Protein AF-A0A5Y1YC46-F1 (afdb_monomer_lite)

Structure (mmCIF, N/CA/C/O backbone):
data_AF-A0A5Y1YC46-F1
#
_entry.id   AF-A0A5Y1YC46-F1
#
loop_
_atom_site.group_PDB
_atom_site.id
_atom_site.type_symbol
_atom_site.label_atom_id
_atom_site.label_alt_id
_atom_site.label_comp_id
_atom_site.label_asym_id
_atom_site.label_entity_id
_atom_site.label_seq_id
_atom_site.pdbx_PDB_ins_code
_atom_site.Cartn_x
_atom_site.Cartn_y
_atom_site.Cartn_z
_atom_site.occupancy
_atom_site.B_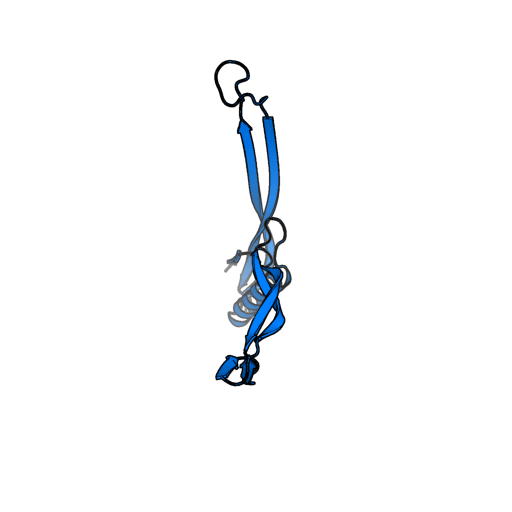iso_or_equiv
_atom_site.auth_seq_id
_atom_site.auth_comp_id
_atom_site.auth_asym_id
_atom_site.auth_atom_id
_atom_site.pdbx_PDB_model_num
ATOM 1 N N . MET A 1 1 ? -16.466 -7.252 21.915 1.00 91.19 1 MET A N 1
ATOM 2 C CA . MET A 1 1 ? -15.177 -7.884 21.554 1.00 91.19 1 MET A CA 1
ATOM 3 C C . MET A 1 1 ? -14.437 -6.988 20.569 1.00 91.19 1 MET A C 1
ATOM 5 O O . MET A 1 1 ? -15.111 -6.353 19.766 1.00 91.19 1 MET A O 1
ATOM 9 N N . ASN A 1 2 ? -13.103 -6.919 20.622 1.00 95.44 2 ASN A N 1
ATOM 10 C CA . ASN A 1 2 ? -12.304 -6.200 19.620 1.00 95.44 2 ASN A CA 1
ATOM 11 C C . ASN A 1 2 ? -11.796 -7.177 18.555 1.00 95.44 2 ASN A C 1
ATOM 13 O O . ASN A 1 2 ? -11.486 -8.323 18.875 1.00 95.44 2 ASN A O 1
ATOM 17 N N . LYS A 1 3 ? -11.713 -6.718 17.307 1.00 96.62 3 LYS A N 1
ATOM 18 C CA . LYS A 1 3 ? -11.196 -7.466 16.161 1.00 96.62 3 LYS A CA 1
ATOM 19 C C . LYS A 1 3 ? -10.209 -6.589 15.401 1.00 96.62 3 LYS A C 1
ATOM 21 O O . LYS A 1 3 ? -10.506 -5.427 15.141 1.00 96.62 3 LYS A O 1
ATOM 26 N N . THR A 1 4 ? -9.072 -7.162 15.029 1.00 97.44 4 THR A N 1
ATOM 27 C CA . THR A 1 4 ? -8.075 -6.504 14.181 1.00 97.44 4 THR A CA 1
ATOM 28 C C . THR A 1 4 ? -7.996 -7.235 12.849 1.00 97.44 4 THR A C 1
ATOM 30 O O . THR A 1 4 ? -8.006 -8.465 12.825 1.00 97.44 4 THR A O 1
ATOM 33 N N . VAL A 1 5 ? -7.926 -6.490 11.751 1.00 98.31 5 VAL A N 1
ATOM 34 C CA . VAL A 1 5 ? -7.765 -7.023 10.395 1.00 98.31 5 VAL A CA 1
ATOM 35 C C . VAL A 1 5 ? -6.609 -6.297 9.722 1.00 98.31 5 VAL A C 1
ATOM 37 O O . VAL A 1 5 ? -6.540 -5.074 9.777 1.00 98.31 5 VAL A O 1
ATOM 40 N N . TYR A 1 6 ? -5.697 -7.043 9.109 1.00 98.44 6 TYR A N 1
ATOM 41 C CA . TYR A 1 6 ? -4.622 -6.480 8.299 1.00 98.44 6 TYR A CA 1
ATOM 42 C C . TYR A 1 6 ? -5.037 -6.461 6.828 1.00 98.44 6 TYR A C 1
ATOM 44 O O . TYR A 1 6 ? -5.506 -7.476 6.313 1.00 98.44 6 TYR A O 1
ATOM 52 N N . VAL A 1 7 ? -4.855 -5.319 6.171 1.00 98.56 7 VAL A N 1
ATOM 53 C CA . VAL A 1 7 ? -5.099 -5.130 4.739 1.00 98.56 7 VAL A CA 1
ATOM 54 C C . VAL A 1 7 ? -3.761 -4.790 4.077 1.00 98.56 7 VAL A C 1
ATOM 56 O O . VAL A 1 7 ? -3.203 -3.736 4.391 1.00 98.56 7 VAL A O 1
ATOM 59 N N . PRO A 1 8 ? -3.208 -5.664 3.218 1.00 98.12 8 PRO A N 1
ATOM 60 C CA . PRO A 1 8 ? -1.924 -5.420 2.569 1.00 98.12 8 PRO A CA 1
ATOM 61 C C . PRO A 1 8 ? -2.036 -4.347 1.479 1.00 98.12 8 PRO A C 1
ATOM 63 O O . PRO A 1 8 ? -3.040 -4.254 0.776 1.00 98.12 8 PRO A O 1
ATOM 66 N N . SER A 1 9 ? -0.970 -3.573 1.308 1.00 97.62 9 SER A N 1
ATOM 67 C CA . SER A 1 9 ? -0.774 -2.651 0.189 1.00 97.62 9 SER A CA 1
ATOM 68 C C . SER A 1 9 ? -0.023 -3.334 -0.952 1.00 97.62 9 SER A C 1
ATOM 70 O O . SER A 1 9 ? 0.773 -4.249 -0.738 1.00 97.62 9 SER A O 1
ATOM 72 N N . TYR A 1 10 ? -0.193 -2.824 -2.170 1.00 97.06 10 TYR A N 1
ATOM 73 C CA . TYR A 1 10 ? 0.536 -3.291 -3.350 1.00 97.06 10 TYR A CA 1
ATOM 74 C C . TYR A 1 10 ? 1.156 -2.110 -4.087 1.00 97.06 10 TYR A C 1
ATOM 76 O O . TYR A 1 10 ? 0.610 -1.012 -4.065 1.00 97.06 10 TYR A O 1
ATOM 84 N N . PHE A 1 11 ? 2.295 -2.318 -4.744 1.00 96.75 11 PHE A N 1
ATOM 85 C CA . PHE A 1 11 ? 2.882 -1.288 -5.598 1.00 96.75 11 PHE A CA 1
ATOM 86 C C . PHE A 1 11 ? 2.027 -1.043 -6.847 1.00 96.75 11 PHE A C 1
ATOM 88 O O . PHE A 1 11 ? 1.356 -1.952 -7.331 1.00 96.75 11 PHE A O 1
ATOM 95 N N . GLN A 1 12 ? 2.070 0.176 -7.380 1.00 97.00 12 GLN A N 1
ATOM 96 C CA . GLN A 1 12 ? 1.312 0.582 -8.562 1.00 97.00 12 GLN A CA 1
ATOM 97 C C . GLN A 1 12 ? 1.822 -0.128 -9.828 1.00 97.00 12 GLN A C 1
ATOM 99 O O . GLN A 1 12 ? 3.038 -0.243 -10.011 1.00 97.00 12 GLN A O 1
ATOM 104 N N . PRO A 1 13 ? 0.951 -0.591 -10.741 1.00 96.62 13 PRO A N 1
ATOM 105 C CA . PRO A 1 13 ? 1.393 -1.139 -12.019 1.00 96.62 13 PRO A CA 1
ATOM 106 C C . PRO A 1 13 ? 2.064 -0.062 -12.887 1.00 96.62 13 PRO A C 1
ATOM 108 O O . PRO A 1 13 ? 1.575 1.059 -13.011 1.00 96.62 13 PRO A O 1
ATOM 111 N N . VAL A 1 14 ? 3.177 -0.416 -13.537 1.00 95.69 14 VAL A N 1
ATOM 112 C CA . VAL A 1 14 ? 3.888 0.467 -14.477 1.00 95.69 14 VAL A CA 1
ATOM 113 C C . VAL A 1 14 ? 3.585 0.038 -15.905 1.00 95.69 14 VAL A C 1
ATOM 115 O O . VAL A 1 14 ? 3.863 -1.100 -16.297 1.00 95.69 14 VAL A O 1
ATOM 118 N N . TYR A 1 15 ? 3.067 0.970 -16.701 1.00 93.19 15 TYR A N 1
ATOM 119 C CA . TYR A 1 15 ? 2.689 0.744 -18.093 1.00 93.19 15 TYR A CA 1
ATOM 120 C C . TYR A 1 15 ? 3.722 1.308 -19.070 1.00 93.19 15 TYR A C 1
ATOM 122 O O . TYR A 1 15 ? 4.401 2.297 -18.792 1.00 93.19 15 TYR A O 1
ATOM 130 N N . LYS A 1 16 ? 3.841 0.681 -20.242 1.00 91.44 16 LYS A N 1
ATOM 131 C CA . LYS A 1 16 ? 4.668 1.176 -21.346 1.00 91.44 16 LYS A CA 1
ATOM 132 C C . LYS A 1 16 ? 3.922 1.036 -22.668 1.00 91.44 16 LYS A C 1
ATOM 134 O O . LYS A 1 16 ? 3.290 0.016 -22.925 1.00 91.44 16 LYS A O 1
ATOM 139 N N . GLU A 1 17 ? 4.060 2.042 -23.525 1.00 91.94 17 GLU A N 1
ATOM 140 C CA . GLU A 1 17 ? 3.623 1.959 -24.916 1.00 91.94 17 GLU A CA 1
ATOM 141 C C . GLU A 1 17 ? 4.574 1.049 -25.710 1.00 91.94 17 GLU A C 1
ATOM 143 O O . GLU A 1 17 ? 5.791 1.270 -25.760 1.00 91.94 17 GLU A O 1
ATOM 148 N N . VAL A 1 18 ? 4.021 0.008 -26.324 1.00 89.81 18 VAL A N 1
ATOM 149 C CA . VAL A 1 18 ? 4.728 -0.909 -27.219 1.00 89.81 18 VAL A CA 1
ATOM 150 C C . VAL A 1 18 ? 4.093 -0.872 -28.602 1.00 89.81 18 VAL A C 1
ATOM 152 O O . VAL A 1 18 ? 2.888 -0.694 -28.757 1.00 89.81 18 VAL A O 1
ATOM 155 N N . THR A 1 19 ? 4.923 -1.023 -29.632 1.00 87.19 19 THR A N 1
ATOM 156 C CA . THR A 1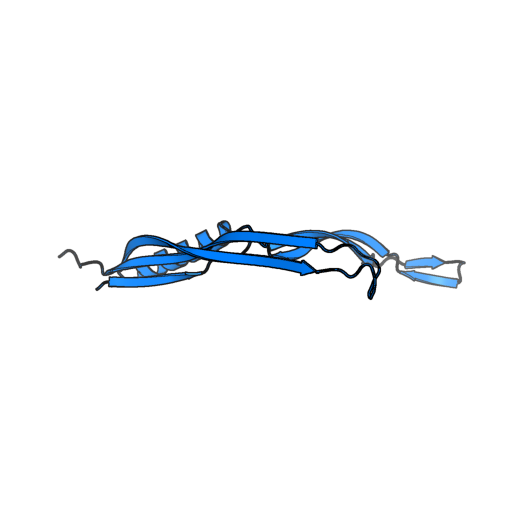 19 ? 4.448 -1.154 -31.011 1.00 87.19 19 THR A CA 1
ATOM 157 C C . THR A 1 19 ? 4.376 -2.630 -31.366 1.00 87.19 19 THR A C 1
ATOM 159 O O . THR A 1 19 ? 5.408 -3.297 -31.444 1.00 87.19 19 THR A O 1
ATOM 162 N N . VAL A 1 20 ? 3.167 -3.135 -31.590 1.00 86.56 20 VAL A N 1
ATOM 163 C CA . VAL A 1 20 ? 2.916 -4.516 -32.009 1.00 86.56 20 VAL A CA 1
ATOM 164 C C . VAL A 1 20 ? 2.540 -4.562 -33.485 1.00 86.56 20 VAL A C 1
ATOM 166 O O . VAL A 1 20 ? 1.840 -3.687 -33.997 1.00 86.56 20 VAL A O 1
ATOM 169 N N . LYS A 1 21 ? 3.026 -5.584 -34.193 1.00 85.00 21 LYS A N 1
ATOM 170 C CA . LYS A 1 21 ? 2.654 -5.838 -35.588 1.00 85.00 21 LYS A CA 1
ATOM 171 C C . LYS A 1 21 ? 1.393 -6.689 -35.612 1.00 85.00 21 LYS A C 1
ATOM 173 O O . LYS A 1 21 ? 1.460 -7.876 -35.305 1.00 85.00 21 LYS A O 1
ATOM 178 N N . VAL A 1 22 ? 0.273 -6.089 -35.997 1.00 84.12 22 VAL A N 1
ATOM 179 C CA . VAL A 1 22 ? -1.024 -6.768 -36.082 1.00 84.12 22 VAL A CA 1
ATOM 180 C C . VAL A 1 22 ? -1.318 -7.090 -37.552 1.00 84.12 22 VAL A C 1
ATOM 182 O O . VAL A 1 22 ? -1.196 -6.191 -38.393 1.00 84.12 22 VAL A O 1
ATOM 185 N N . PRO A 1 23 ? -1.660 -8.346 -37.895 1.00 80.88 23 PRO A N 1
ATOM 186 C CA . PRO A 1 23 ? -2.109 -8.690 -39.241 1.00 80.88 23 PRO A CA 1
ATOM 187 C C . PRO A 1 23 ? -3.439 -7.990 -39.542 1.00 80.88 23 PRO A C 1
ATOM 189 O O . PRO A 1 23 ? -4.334 -7.951 -38.701 1.00 80.88 23 PRO A O 1
ATOM 192 N N . THR A 1 24 ? -3.574 -7.412 -40.733 1.00 76.69 24 THR A N 1
ATOM 193 C CA . THR A 1 24 ? -4.792 -6.687 -41.138 1.00 76.69 24 THR A CA 1
ATOM 194 C C . THR A 1 24 ? -5.838 -7.583 -41.797 1.00 76.69 24 THR A C 1
ATOM 196 O O . THR A 1 24 ? -6.903 -7.091 -42.170 1.00 76.69 24 THR A O 1
ATOM 199 N N . GLY A 1 25 ? -5.527 -8.866 -42.011 1.00 76.38 25 GLY A N 1
ATOM 200 C CA . GLY A 1 25 ? -6.334 -9.779 -42.824 1.00 76.38 25 GLY A CA 1
ATOM 201 C C . GLY A 1 25 ? -6.348 -9.431 -44.319 1.00 76.38 25 GLY A C 1
ATOM 202 O O . GLY A 1 25 ? -7.029 -10.098 -45.092 1.00 76.38 25 GLY A O 1
ATOM 203 N N . LYS A 1 26 ? -5.608 -8.397 -44.749 1.00 75.62 26 LYS A N 1
ATOM 204 C CA . LYS A 1 26 ? -5.425 -8.048 -46.162 1.00 75.62 2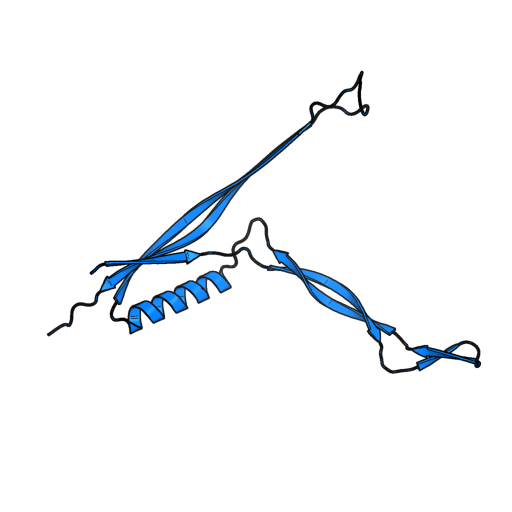6 LYS A CA 1
ATOM 205 C C . LYS A 1 26 ? -4.128 -8.659 -46.665 1.00 75.62 26 LYS A C 1
ATOM 207 O O . LYS A 1 26 ? -3.092 -8.546 -46.015 1.00 75.62 26 LYS A O 1
ATOM 212 N N . THR A 1 27 ? -4.164 -9.275 -47.836 1.00 77.88 27 THR A N 1
ATOM 213 C CA . THR A 1 27 ? -2.969 -9.774 -48.516 1.00 77.88 27 THR A CA 1
ATOM 214 C C . THR A 1 27 ? -2.488 -8.758 -49.546 1.00 77.88 27 THR A C 1
ATOM 216 O O . THR A 1 27 ? -3.275 -8.135 -50.260 1.00 77.88 27 THR A O 1
ATOM 219 N N . LYS A 1 28 ? -1.171 -8.563 -49.614 1.00 76.62 28 LYS A N 1
ATOM 220 C CA . LYS A 1 28 ? -0.499 -7.821 -50.680 1.00 76.62 28 LYS A CA 1
ATOM 221 C C . LYS A 1 28 ? 0.292 -8.802 -51.531 1.00 76.62 28 LYS A C 1
ATOM 223 O O . LYS A 1 28 ? 0.931 -9.712 -51.013 1.00 76.62 28 LYS A O 1
ATOM 228 N N . ARG A 1 29 ? 0.264 -8.593 -52.844 1.00 76.12 29 ARG A N 1
ATOM 229 C CA . ARG A 1 29 ? 0.959 -9.439 -53.814 1.00 76.12 29 ARG A CA 1
ATOM 230 C C . ARG A 1 29 ? 2.337 -8.858 -54.122 1.00 76.12 29 ARG A C 1
ATOM 232 O O . ARG A 1 29 ? 2.438 -7.728 -54.595 1.00 76.12 29 ARG A O 1
ATOM 239 N N . PHE A 1 30 ? 3.401 -9.612 -53.856 1.00 66.75 30 PHE A N 1
ATOM 240 C CA . PHE A 1 30 ? 4.784 -9.280 -54.206 1.00 66.75 30 PHE A CA 1
ATOM 241 C C . PHE A 1 30 ? 5.157 -9.931 -55.538 1.00 66.75 30 PHE A C 1
ATOM 243 O O . PHE A 1 30 ? 4.943 -11.131 -55.727 1.00 66.75 30 PHE A O 1
ATOM 250 N N . LEU A 1 31 ? 5.706 -9.144 -56.468 1.00 68.06 31 LEU A N 1
ATOM 251 C CA . LEU A 1 31 ? 6.152 -9.587 -57.802 1.00 68.06 31 LEU A CA 1
ATOM 252 C C . LEU A 1 31 ? 5.117 -10.385 -58.635 1.00 68.06 31 LEU A C 1
ATOM 254 O O . LEU A 1 31 ? 5.481 -11.037 -59.605 1.00 68.06 31 LEU A O 1
ATOM 258 N N . GLY A 1 32 ? 3.823 -10.342 -58.299 1.00 68.62 32 GLY A N 1
ATOM 259 C CA . GLY A 1 32 ? 2.773 -11.066 -59.032 1.00 68.62 32 GLY A CA 1
ATOM 260 C C . GLY A 1 32 ? 2.691 -12.573 -58.748 1.00 68.62 32 GLY A C 1
ATOM 261 O O . GLY A 1 32 ? 1.815 -13.238 -59.298 1.00 68.62 32 GLY A O 1
ATOM 262 N N . ILE A 1 33 ? 3.542 -13.114 -57.869 1.00 72.25 33 ILE A N 1
ATOM 263 C CA . ILE A 1 33 ? 3.675 -14.568 -57.644 1.00 72.25 33 ILE A CA 1
ATOM 264 C C . ILE A 1 33 ? 3.573 -14.973 -56.169 1.00 72.25 33 ILE A C 1
ATOM 266 O O . ILE A 1 33 ? 3.345 -16.144 -55.887 1.00 72.25 33 ILE A O 1
ATOM 270 N N . ILE A 1 34 ? 3.728 -14.033 -55.231 1.00 74.94 34 ILE A N 1
ATOM 271 C CA . ILE A 1 34 ? 3.763 -14.331 -53.793 1.00 74.94 34 ILE A CA 1
ATOM 272 C C . ILE A 1 34 ? 2.776 -13.421 -53.068 1.00 74.94 34 ILE A C 1
ATOM 274 O O . ILE A 1 34 ? 2.945 -12.204 -53.081 1.00 74.94 34 ILE A O 1
ATOM 278 N N . ASP A 1 35 ? 1.774 -13.996 -52.411 1.00 77.81 35 ASP A N 1
ATOM 279 C CA . ASP A 1 35 ? 0.868 -13.252 -51.537 1.00 77.81 35 ASP A CA 1
ATOM 280 C C . ASP A 1 35 ? 1.402 -13.269 -50.103 1.00 77.81 35 ASP A C 1
ATOM 282 O O . ASP A 1 35 ? 1.698 -14.325 -49.545 1.00 77.81 35 ASP A O 1
ATOM 286 N N . PHE A 1 36 ? 1.540 -12.089 -49.502 1.00 77.31 36 PHE A N 1
ATOM 287 C CA . PHE A 1 36 ? 1.953 -11.929 -48.113 1.00 77.31 36 PHE A CA 1
ATOM 288 C C . PHE A 1 36 ? 0.915 -11.125 -47.337 1.00 77.31 36 PHE A C 1
ATOM 290 O O . PHE A 1 36 ? 0.289 -10.200 -47.854 1.00 77.31 36 PHE A O 1
ATOM 297 N N . GLU A 1 37 ? 0.728 -11.483 -46.074 1.00 77.00 37 GLU A N 1
ATOM 298 C CA . GLU A 1 37 ? -0.223 -10.811 -45.198 1.00 77.00 37 GLU A CA 1
ATOM 299 C C . GLU A 1 37 ? 0.311 -9.434 -44.779 1.00 77.00 37 GLU A C 1
ATOM 301 O O . GLU A 1 37 ? 1.433 -9.299 -44.276 1.00 77.00 37 GLU A O 1
ATOM 306 N N . GLU A 1 38 ? -0.484 -8.390 -45.005 1.00 78.69 38 GLU A N 1
ATOM 307 C CA . GLU A 1 38 ? -0.155 -7.033 -44.601 1.00 78.69 38 GLU A CA 1
ATOM 308 C C . GLU A 1 38 ? -0.225 -6.925 -43.073 1.00 78.69 38 GLU A C 1
ATOM 310 O O . GLU A 1 38 ? -1.218 -7.267 -42.432 1.00 78.69 38 GLU A O 1
ATOM 315 N N . LYS A 1 39 ? 0.862 -6.438 -42.473 1.00 80.88 39 LYS A N 1
ATOM 316 C CA . LYS A 1 39 ? 0.947 -6.175 -41.036 1.00 80.88 39 LYS A CA 1
ATOM 317 C C . LYS A 1 39 ? 1.086 -4.679 -40.820 1.00 80.88 39 LYS A C 1
ATOM 319 O O . LYS A 1 39 ? 1.958 -4.054 -41.424 1.00 80.88 39 LYS A O 1
ATOM 324 N N . ILE A 1 40 ? 0.261 -4.123 -39.940 1.00 83.75 40 ILE A N 1
ATOM 325 C CA . ILE A 1 40 ? 0.370 -2.728 -39.506 1.00 83.75 40 ILE A CA 1
ATOM 326 C C . ILE A 1 40 ? 0.952 -2.656 -38.102 1.00 83.75 40 ILE A C 1
ATOM 328 O O . ILE A 1 40 ? 0.780 -3.559 -37.284 1.00 83.75 40 ILE A O 1
ATOM 332 N N . ASN A 1 41 ? 1.641 -1.557 -37.824 1.00 85.06 41 ASN A N 1
ATOM 333 C CA . ASN A 1 41 ? 2.111 -1.238 -36.487 1.00 85.06 41 ASN A CA 1
ATOM 334 C C . ASN A 1 41 ? 0.962 -0.603 -35.698 1.00 85.06 41 ASN A C 1
ATOM 336 O O . ASN A 1 41 ? 0.444 0.439 -36.097 1.00 85.06 41 ASN A O 1
ATOM 340 N N . LYS A 1 42 ? 0.585 -1.210 -34.575 1.00 88.25 42 LYS A N 1
ATOM 341 C CA . LYS A 1 42 ? -0.391 -0.672 -33.628 1.00 88.25 42 LYS A CA 1
ATOM 342 C C . LYS A 1 42 ? 0.315 -0.350 -32.316 1.00 88.25 42 LYS A C 1
ATOM 344 O O . LYS A 1 42 ? 1.131 -1.135 -31.838 1.00 88.25 42 LYS A O 1
ATOM 349 N N . LYS A 1 43 ? 0.011 0.817 -31.753 1.00 89.31 43 LYS A N 1
ATOM 350 C CA . LYS A 1 43 ? 0.454 1.199 -30.410 1.00 89.31 43 LYS A CA 1
ATOM 351 C C . LYS A 1 43 ? -0.489 0.572 -29.393 1.00 89.31 43 LYS A C 1
ATOM 353 O O . LYS A 1 43 ? -1.700 0.758 -29.488 1.00 89.31 43 LYS A O 1
ATOM 358 N N . GLU A 1 44 ? 0.064 -0.162 -28.443 1.00 90.69 44 GLU A N 1
ATOM 359 C CA . GLU A 1 44 ? -0.676 -0.759 -27.336 1.00 90.69 44 GLU A CA 1
ATOM 360 C C . GLU A 1 44 ? 0.012 -0.411 -26.019 1.00 90.69 44 GLU A C 1
ATOM 362 O O . GLU A 1 44 ? 1.239 -0.340 -25.941 1.00 90.69 44 GLU A O 1
ATOM 367 N N . ILE A 1 45 ? -0.786 -0.158 -24.985 1.00 90.69 45 ILE A N 1
ATOM 368 C CA . ILE A 1 45 ? -0.293 0.084 -23.632 1.00 90.69 45 ILE A CA 1
ATOM 369 C C . ILE A 1 45 ? -0.312 -1.260 -22.914 1.00 90.69 45 ILE A C 1
ATOM 371 O O . ILE A 1 45 ? -1.371 -1.860 -22.751 1.00 90.69 45 ILE A O 1
ATOM 375 N N . VAL A 1 46 ? 0.859 -1.737 -22.499 1.00 92.75 46 VAL A N 1
ATOM 376 C CA . VAL A 1 46 ? 1.000 -3.009 -21.782 1.00 92.75 46 VAL A CA 1
ATOM 377 C C . VAL A 1 46 ? 1.609 -2.770 -20.410 1.00 92.75 46 VAL A C 1
ATOM 379 O O . VAL A 1 46 ? 2.472 -1.900 -20.242 1.00 92.75 46 VAL A O 1
ATOM 382 N N . GLN A 1 47 ? 1.175 -3.545 -19.417 1.00 91.75 47 GLN A N 1
ATOM 383 C CA . GLN A 1 47 ? 1.820 -3.540 -18.110 1.00 91.75 47 GLN A CA 1
ATOM 384 C C . GLN A 1 47 ? 3.214 -4.161 -18.245 1.00 91.75 47 GLN A C 1
ATOM 386 O O . GLN A 1 47 ? 3.371 -5.286 -18.713 1.00 91.75 47 GLN A O 1
ATOM 391 N N . LYS A 1 48 ? 4.239 -3.408 -17.846 1.00 92.44 48 LYS A N 1
ATOM 392 C CA . LYS A 1 48 ? 5.646 -3.823 -17.899 1.00 92.44 48 LYS A CA 1
ATOM 393 C C . LYS A 1 48 ? 6.137 -4.368 -16.554 1.00 92.44 48 LYS A C 1
ATOM 395 O O . LYS A 1 48 ? 7.113 -5.111 -16.520 1.00 92.44 48 LYS A O 1
ATOM 400 N N . GLY A 1 49 ? 5.488 -3.989 -15.457 1.00 94.44 49 GLY A N 1
ATOM 401 C CA . GLY A 1 49 ? 5.854 -4.431 -14.118 1.00 94.44 49 GLY A CA 1
ATOM 402 C C . GLY A 1 49 ? 5.116 -3.652 -13.039 1.00 94.44 49 GLY A C 1
ATOM 403 O O . GLY A 1 49 ? 3.986 -3.205 -13.250 1.00 94.44 49 GLY A O 1
ATOM 404 N N . TRP A 1 50 ? 5.787 -3.486 -11.906 1.00 95.44 50 TRP A N 1
ATOM 405 C CA . TRP A 1 50 ? 5.299 -2.782 -10.727 1.00 95.44 50 TRP A CA 1
ATOM 406 C C . TRP A 1 50 ? 6.271 -1.665 -10.360 1.00 95.44 50 TRP A C 1
ATOM 408 O O . TRP A 1 50 ? 7.468 -1.767 -10.640 1.00 95.44 50 TRP A O 1
ATOM 418 N N . SER A 1 51 ? 5.744 -0.598 -9.773 1.00 92.81 51 SER A N 1
ATOM 419 C CA . SER A 1 51 ? 6.533 0.481 -9.200 1.00 92.81 51 SER A CA 1
ATOM 420 C C . SER A 1 51 ? 7.406 -0.084 -8.087 1.00 92.81 51 SER A C 1
ATOM 422 O O . SER A 1 51 ? 7.007 -1.003 -7.378 1.00 92.81 51 SER A O 1
ATOM 424 N N . ASP A 1 52 ? 8.607 0.450 -7.935 1.00 89.50 52 ASP A N 1
ATOM 425 C CA . ASP A 1 52 ? 9.462 0.137 -6.796 1.00 89.50 52 ASP A CA 1
ATOM 426 C C . ASP A 1 52 ? 9.175 1.062 -5.606 1.00 89.50 52 ASP A C 1
ATOM 428 O O . ASP A 1 52 ? 9.451 0.690 -4.475 1.00 89.50 52 ASP A O 1
ATOM 432 N N . CYS A 1 53 ? 8.575 2.234 -5.816 1.00 89.88 53 CYS A N 1
ATOM 433 C CA . CYS A 1 53 ? 8.467 3.269 -4.783 1.00 89.88 53 CYS A CA 1
ATOM 434 C C . CYS A 1 53 ? 7.056 3.830 -4.550 1.00 89.88 53 CYS A C 1
ATOM 436 O O . CYS A 1 53 ? 6.865 4.594 -3.606 1.00 89.88 53 CYS A O 1
ATOM 438 N N . GLN A 1 54 ? 6.063 3.473 -5.370 1.00 93.94 54 GLN A N 1
ATOM 439 C CA . GLN A 1 54 ? 4.701 4.017 -5.271 1.00 93.94 54 GLN A CA 1
ATOM 440 C C . GLN A 1 54 ? 3.677 2.919 -5.002 1.00 93.94 54 GLN A C 1
ATOM 442 O O . GLN A 1 54 ? 3.574 1.959 -5.764 1.00 93.94 54 GLN A O 1
ATOM 447 N N . ILE A 1 55 ? 2.908 3.086 -3.928 1.00 96.94 55 ILE A N 1
ATOM 448 C CA . ILE A 1 55 ? 1.775 2.221 -3.591 1.00 96.94 55 ILE A CA 1
ATOM 449 C C . ILE A 1 55 ? 0.578 2.565 -4.477 1.00 96.94 55 ILE A C 1
ATOM 451 O O . ILE A 1 55 ? 0.297 3.735 -4.732 1.00 96.94 55 ILE A O 1
ATOM 455 N N . ASP A 1 56 ? -0.136 1.533 -4.913 1.00 97.56 56 ASP A N 1
ATOM 456 C CA . ASP A 1 56 ? -1.424 1.634 -5.584 1.00 97.56 56 ASP A CA 1
ATOM 457 C C . ASP A 1 56 ? -2.501 2.064 -4.577 1.00 97.56 56 ASP A C 1
ATOM 459 O O . ASP A 1 56 ? -3.114 1.248 -3.883 1.00 97.56 56 ASP A O 1
ATOM 463 N N . ALA A 1 57 ? -2.672 3.378 -4.437 1.00 95.81 57 ALA A N 1
ATOM 464 C CA . ALA A 1 57 ? -3.599 3.956 -3.472 1.00 95.81 57 ALA A CA 1
ATOM 465 C C . ALA A 1 57 ? -5.068 3.671 -3.822 1.00 95.81 57 ALA A C 1
ATOM 467 O O . ALA A 1 57 ? -5.885 3.536 -2.912 1.00 95.81 57 ALA A O 1
ATOM 468 N N . GLU A 1 58 ? -5.402 3.562 -5.112 1.00 97.50 58 GLU A N 1
ATOM 469 C CA . GLU A 1 58 ? -6.764 3.252 -5.561 1.00 97.50 58 GLU A CA 1
ATOM 470 C C . GLU A 1 58 ? -7.140 1.834 -5.141 1.00 97.50 58 GLU A C 1
ATOM 472 O O . GLU A 1 58 ? -8.143 1.643 -4.448 1.00 97.50 58 GLU A O 1
ATOM 477 N N . ARG A 1 59 ? -6.275 0.859 -5.445 1.00 97.81 59 ARG A N 1
ATOM 478 C CA . ARG A 1 59 ? -6.473 -0.525 -5.013 1.00 97.81 59 ARG A CA 1
ATOM 479 C C . ARG A 1 59 ? -6.529 -0.651 -3.492 1.00 97.81 59 ARG A C 1
ATOM 481 O O . ARG A 1 59 ? -7.437 -1.289 -2.968 1.00 97.81 59 ARG A O 1
ATOM 488 N N . LEU A 1 60 ? -5.588 -0.033 -2.770 1.00 98.00 60 LEU A N 1
ATOM 489 C CA . LEU A 1 60 ? -5.590 -0.081 -1.305 1.00 98.00 60 LEU A CA 1
ATOM 490 C C . LEU A 1 60 ? -6.883 0.516 -0.732 1.00 98.00 60 LEU A C 1
ATOM 492 O O . LEU A 1 60 ? -7.436 -0.017 0.229 1.00 98.00 60 LEU A O 1
ATOM 496 N N . SER A 1 61 ? -7.383 1.607 -1.318 1.00 98.19 61 SER A N 1
ATOM 497 C CA . SER A 1 61 ? -8.638 2.212 -0.883 1.00 98.19 61 SER A CA 1
ATOM 498 C C . SER A 1 61 ? -9.825 1.274 -1.096 1.00 98.19 61 SER A C 1
ATOM 500 O O . SER A 1 61 ? -10.685 1.194 -0.220 1.00 98.19 61 SER A O 1
ATOM 502 N N . GLU A 1 62 ? -9.882 0.571 -2.225 1.00 98.62 62 GLU A N 1
ATOM 503 C CA . GLU A 1 62 ? -10.920 -0.423 -2.503 1.00 98.62 62 GLU A CA 1
ATOM 504 C C . GLU A 1 62 ? -10.864 -1.590 -1.505 1.00 98.62 62 GLU A C 1
ATOM 506 O O . GLU A 1 62 ? -11.878 -1.924 -0.886 1.00 98.62 62 GLU A O 1
ATOM 511 N N . ASP A 1 63 ? -9.675 -2.145 -1.263 1.00 98.62 63 ASP A N 1
ATOM 512 C CA . ASP A 1 63 ? -9.464 -3.256 -0.328 1.00 98.62 63 ASP A CA 1
ATOM 513 C C . ASP A 1 63 ? -9.851 -2.874 1.118 1.00 98.62 63 ASP A C 1
ATOM 515 O O . ASP A 1 63 ? -10.510 -3.643 1.834 1.00 98.62 63 ASP A O 1
ATOM 519 N N . VAL A 1 64 ? -9.510 -1.653 1.546 1.00 98.56 64 VAL A N 1
ATOM 520 C CA . VAL A 1 64 ? -9.925 -1.103 2.845 1.00 98.56 64 VAL A CA 1
ATOM 521 C C . VAL A 1 64 ? -11.442 -0.936 2.908 1.00 98.56 64 VAL A C 1
ATOM 523 O O . VAL A 1 64 ? -12.053 -1.388 3.877 1.00 98.56 64 VAL A O 1
ATOM 526 N N . ASN A 1 65 ? -12.070 -0.347 1.887 1.00 98.56 65 ASN A N 1
ATOM 527 C CA . ASN A 1 65 ? -13.522 -0.145 1.855 1.00 98.56 65 ASN A CA 1
ATOM 528 C C . ASN A 1 65 ? -14.282 -1.475 1.921 1.00 98.56 65 ASN A C 1
ATOM 530 O O . ASN A 1 65 ? -15.214 -1.618 2.715 1.00 98.56 65 ASN A O 1
ATOM 534 N N . ASN A 1 66 ? -13.843 -2.475 1.158 1.00 98.62 66 ASN A N 1
ATOM 535 C CA . ASN A 1 66 ? -14.416 -3.820 1.185 1.00 98.62 66 ASN A CA 1
ATOM 536 C C . ASN A 1 66 ? -14.301 -4.453 2.579 1.00 98.62 66 ASN A C 1
ATOM 538 O O . ASN A 1 66 ? -15.258 -5.046 3.084 1.00 98.62 66 ASN A O 1
ATOM 542 N N . THR A 1 67 ? -13.157 -4.269 3.243 1.00 98.56 67 THR A N 1
ATOM 543 C CA . THR A 1 67 ? -12.936 -4.769 4.606 1.00 98.56 67 THR A CA 1
ATOM 544 C C . THR A 1 67 ? -13.824 -4.060 5.632 1.00 98.56 67 THR A C 1
ATOM 546 O O . THR A 1 67 ? -14.404 -4.716 6.499 1.00 98.56 67 THR A O 1
ATOM 549 N N . ILE A 1 68 ? -13.974 -2.735 5.533 1.00 98.38 68 ILE A N 1
ATOM 550 C CA . ILE A 1 68 ? -14.859 -1.946 6.403 1.00 98.38 68 ILE A CA 1
ATOM 551 C C . ILE A 1 68 ? -16.314 -2.393 6.233 1.00 98.38 68 ILE A C 1
ATOM 553 O O . ILE A 1 68 ? -16.996 -2.629 7.231 1.00 98.38 68 ILE A O 1
ATOM 557 N N . ASN A 1 69 ? -16.777 -2.554 4.991 1.00 98.31 69 ASN A N 1
ATOM 558 C CA . ASN A 1 69 ? -18.137 -3.005 4.697 1.00 98.31 69 ASN A CA 1
ATOM 559 C C . ASN A 1 69 ? -18.395 -4.392 5.293 1.00 98.31 69 ASN A C 1
ATOM 561 O O . ASN A 1 69 ? -19.352 -4.567 6.041 1.00 98.31 69 ASN A O 1
ATOM 565 N N . ASN A 1 70 ? -17.471 -5.337 5.091 1.00 98.25 70 ASN A N 1
ATOM 566 C CA . ASN A 1 70 ? -17.570 -6.665 5.692 1.00 98.25 70 ASN A CA 1
ATOM 567 C C . ASN A 1 70 ? -17.651 -6.601 7.228 1.00 98.25 70 ASN A C 1
ATOM 569 O O . ASN A 1 70 ? -18.488 -7.267 7.837 1.00 98.25 70 ASN A O 1
ATOM 573 N N . LEU A 1 71 ? -16.817 -5.785 7.879 1.00 97.56 71 LEU A N 1
ATOM 574 C CA . LEU A 1 71 ? -16.866 -5.612 9.334 1.00 97.56 71 LEU A CA 1
ATOM 575 C C . LEU A 1 71 ? -18.214 -5.045 9.795 1.00 97.56 71 LEU A C 1
ATOM 577 O O . LEU A 1 71 ? -18.781 -5.543 10.770 1.00 97.56 71 LEU A O 1
ATOM 581 N N . ASN A 1 72 ? -18.739 -4.049 9.083 1.00 96.62 72 ASN A N 1
ATOM 582 C CA . ASN A 1 72 ? -20.028 -3.438 9.385 1.00 96.62 72 ASN A CA 1
ATOM 583 C C . ASN A 1 72 ? -21.184 -4.439 9.275 1.00 96.62 72 ASN A C 1
ATOM 585 O O . ASN A 1 72 ? -22.009 -4.492 10.192 1.00 96.62 72 ASN A O 1
ATOM 589 N N . ASP A 1 73 ? -21.196 -5.255 8.218 1.00 96.94 73 A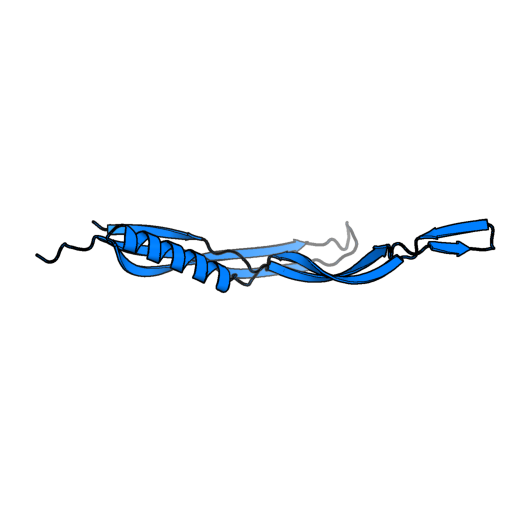SP A N 1
ATOM 590 C CA . ASP A 1 73 ? -22.194 -6.308 7.982 1.00 96.94 73 ASP A CA 1
ATOM 591 C C . ASP A 1 73 ? -22.150 -7.395 9.065 1.00 96.94 73 ASP A C 1
ATOM 593 O O . ASP A 1 73 ? -23.168 -7.984 9.421 1.00 96.94 73 ASP A O 1
ATOM 597 N N . ASN A 1 74 ? -20.975 -7.617 9.658 1.00 95.81 74 ASN A N 1
ATOM 598 C CA . ASN A 1 74 ? -20.766 -8.562 10.755 1.00 95.81 74 ASN A CA 1
ATOM 599 C C . ASN A 1 74 ? -20.979 -7.943 12.151 1.00 95.81 74 ASN A C 1
ATOM 601 O O . ASN A 1 74 ? -20.553 -8.513 13.158 1.00 95.81 74 ASN A O 1
ATOM 605 N N . GLY A 1 75 ? -21.614 -6.770 12.237 1.00 96.75 75 GLY A N 1
ATOM 606 C CA . GLY A 1 75 ? -21.952 -6.137 13.512 1.00 96.75 75 GLY A CA 1
ATOM 607 C C . GLY A 1 75 ? -20.760 -5.504 14.234 1.00 96.75 75 GLY A C 1
ATOM 608 O O . GLY A 1 75 ? -20.815 -5.298 15.446 1.00 96.75 75 GLY A O 1
ATOM 609 N N . PHE A 1 76 ? -19.681 -5.183 13.522 1.00 97.75 76 PHE A N 1
ATOM 610 C CA . PHE A 1 76 ? -18.567 -4.405 14.059 1.00 97.75 76 PHE A CA 1
ATOM 611 C C . PHE A 1 76 ? -18.665 -2.934 13.641 1.00 97.75 76 PHE A C 1
ATOM 613 O O . PHE A 1 76 ? -19.338 -2.570 12.681 1.00 97.75 76 PHE A O 1
ATOM 620 N N . GLU A 1 77 ? -18.008 -2.076 14.407 1.00 97.00 77 GLU A N 1
ATOM 621 C CA . GLU A 1 77 ? -17.787 -0.661 14.132 1.00 97.00 77 GLU A CA 1
ATOM 622 C C . GLU A 1 77 ? -16.275 -0.436 14.104 1.00 97.00 77 GLU A C 1
ATOM 624 O O . GLU A 1 77 ? -15.573 -0.758 15.071 1.00 97.00 77 GLU A O 1
ATOM 629 N N . VAL A 1 78 ? -15.767 0.081 12.988 1.00 97.62 78 VAL A N 1
ATOM 630 C CA . VAL A 1 78 ? -14.347 0.419 12.841 1.00 97.62 78 VAL A CA 1
ATOM 631 C C . VAL A 1 78 ? -14.021 1.616 13.727 1.00 97.62 78 VAL A C 1
ATOM 633 O O . VAL A 1 78 ? -14.720 2.624 13.699 1.00 97.62 78 VAL A O 1
ATOM 636 N N . ILE A 1 79 ? -12.956 1.496 14.518 1.00 97.12 79 ILE A N 1
ATOM 637 C CA . ILE A 1 79 ? -12.527 2.523 15.475 1.00 97.12 79 ILE A CA 1
ATOM 638 C C . ILE A 1 79 ? -11.172 3.137 15.143 1.00 97.12 79 ILE A C 1
ATOM 640 O O . ILE A 1 79 ? -10.894 4.249 15.578 1.00 97.12 79 ILE A O 1
ATOM 644 N N . SER A 1 80 ? -10.322 2.432 14.396 1.00 97.94 80 SER A N 1
ATOM 645 C CA . SER A 1 80 ? -9.030 2.956 13.955 1.00 97.94 80 SER A CA 1
ATOM 646 C C . SER A 1 80 ? -8.555 2.238 12.700 1.00 97.94 80 SER A C 1
ATOM 648 O O . SER A 1 80 ? -8.792 1.040 12.538 1.00 97.94 80 SER A O 1
ATOM 650 N N . ILE A 1 81 ? -7.839 2.970 11.851 1.00 98.12 81 ILE A N 1
ATOM 651 C CA . ILE A 1 81 ? -7.063 2.441 10.731 1.00 98.12 81 ILE A CA 1
ATOM 652 C C . ILE A 1 81 ? -5.652 2.999 10.889 1.00 98.12 81 ILE A C 1
ATOM 654 O O . ILE A 1 81 ? -5.466 4.213 10.953 1.00 98.12 81 ILE A O 1
ATOM 658 N N . THR A 1 82 ? -4.660 2.123 11.005 1.00 98.38 82 THR A N 1
ATOM 659 C CA . THR A 1 82 ? -3.277 2.510 11.304 1.00 98.38 82 THR A CA 1
ATOM 660 C C . THR A 1 82 ? -2.337 1.939 10.246 1.00 98.38 82 THR A C 1
ATOM 662 O O . THR A 1 82 ? -2.367 0.728 10.023 1.00 98.38 82 THR A O 1
ATOM 665 N N . PRO A 1 83 ? -1.502 2.760 9.584 1.00 97.69 83 PRO A N 1
ATOM 666 C CA . PRO A 1 83 ? -0.547 2.259 8.605 1.00 97.69 83 PRO A CA 1
ATOM 667 C C . PRO A 1 83 ? 0.542 1.414 9.270 1.00 97.69 83 PRO A C 1
ATOM 669 O O . PRO A 1 83 ? 1.042 1.746 10.346 1.00 97.69 83 PRO A O 1
ATOM 672 N N . VAL A 1 84 ? 0.922 0.332 8.595 1.00 97.81 84 VAL A N 1
ATOM 673 C CA . VAL A 1 84 ? 2.105 -0.476 8.891 1.00 97.81 84 VAL A CA 1
ATOM 674 C C . VAL A 1 84 ? 3.169 -0.111 7.866 1.00 97.81 84 VAL A C 1
ATOM 676 O O . VAL A 1 84 ? 2.959 -0.256 6.661 1.00 97.81 84 VAL A O 1
ATOM 679 N N . THR A 1 85 ? 4.302 0.386 8.348 1.00 96.81 85 THR A N 1
ATOM 680 C CA . THR A 1 85 ? 5.397 0.863 7.502 1.00 96.81 85 THR A CA 1
ATOM 681 C C . THR A 1 85 ? 6.546 -0.132 7.529 1.00 96.81 85 THR A C 1
ATOM 683 O O . THR A 1 85 ? 7.038 -0.467 8.605 1.00 96.81 85 THR A O 1
ATOM 686 N N . SER A 1 86 ? 7.014 -0.524 6.347 1.00 95.69 86 SER A N 1
ATOM 687 C CA . SER A 1 86 ? 8.223 -1.327 6.160 1.00 95.69 86 SER A CA 1
ATOM 688 C C . SER A 1 86 ? 9.267 -0.552 5.364 1.00 95.69 86 SER A C 1
ATOM 690 O O . SER A 1 86 ? 8.968 0.450 4.715 1.00 95.69 86 SER A O 1
ATOM 692 N N . GLY A 1 87 ? 10.519 -0.990 5.457 1.00 93.38 87 GLY A N 1
ATOM 693 C CA . GLY A 1 87 ? 11.651 -0.394 4.755 1.00 93.38 87 GLY A CA 1
ATOM 694 C C . GLY A 1 87 ? 12.177 -1.309 3.660 1.00 93.38 87 GLY A C 1
ATOM 695 O O . GLY A 1 87 ? 12.220 -2.526 3.828 1.00 93.38 87 GLY A O 1
ATOM 696 N N . TYR A 1 88 ? 12.630 -0.716 2.563 1.00 90.19 88 TYR A N 1
ATOM 697 C CA . TYR A 1 88 ? 13.452 -1.381 1.563 1.00 90.19 88 TYR A CA 1
ATOM 698 C C . TYR A 1 88 ? 14.764 -0.622 1.398 1.00 90.19 88 TYR A C 1
ATOM 700 O O . TYR A 1 88 ? 14.799 0.608 1.418 1.00 90.19 88 TYR A O 1
ATOM 708 N N . TRP A 1 89 ? 15.860 -1.354 1.242 1.00 91.81 89 TRP A N 1
ATOM 709 C CA . TRP A 1 89 ? 17.178 -0.776 1.031 1.00 91.81 89 TRP A CA 1
ATOM 710 C C . TRP A 1 89 ? 18.001 -1.661 0.106 1.00 91.81 89 TRP A C 1
ATOM 712 O O . TRP A 1 89 ? 17.768 -2.863 -0.016 1.00 91.81 89 TRP A O 1
ATOM 722 N N . GLY A 1 90 ? 18.982 -1.056 -0.552 1.00 89.69 90 GLY A N 1
ATOM 723 C CA . GLY A 1 90 ? 19.926 -1.763 -1.397 1.00 89.69 90 GLY A CA 1
ATOM 724 C C . GLY A 1 90 ? 21.251 -1.028 -1.444 1.00 89.69 90 GLY A C 1
ATOM 725 O O . GLY A 1 90 ? 21.293 0.197 -1.523 1.00 89.69 90 GLY A O 1
ATOM 726 N N . ALA A 1 91 ? 22.344 -1.780 -1.416 1.00 90.62 91 ALA A N 1
ATOM 727 C CA . ALA A 1 91 ? 23.685 -1.253 -1.601 1.00 90.62 91 ALA A CA 1
ATOM 728 C C . ALA A 1 91 ? 24.408 -2.065 -2.674 1.00 90.62 91 ALA A C 1
ATOM 730 O O . ALA A 1 91 ? 24.220 -3.276 -2.796 1.00 90.62 91 ALA A O 1
ATOM 731 N N . LYS A 1 92 ? 25.236 -1.386 -3.460 1.00 90.75 92 LYS A N 1
ATOM 732 C CA . LYS A 1 92 ? 26.160 -1.995 -4.408 1.00 90.75 92 LYS A CA 1
ATOM 733 C C . LYS A 1 92 ? 27.543 -1.444 -4.157 1.00 90.75 92 LYS A C 1
ATOM 735 O O . LYS A 1 92 ? 27.722 -0.245 -3.960 1.00 90.75 92 LYS A O 1
ATOM 740 N N . TYR A 1 93 ? 28.507 -2.343 -4.182 1.00 91.12 93 TYR A N 1
ATOM 741 C CA . TYR A 1 93 ? 29.899 -2.037 -3.941 1.00 91.12 93 TYR A CA 1
ATOM 742 C C . TYR A 1 93 ? 30.760 -2.951 -4.802 1.00 91.12 93 TYR A C 1
ATOM 744 O O . TYR A 1 93 ? 30.479 -4.143 -4.921 1.00 91.12 93 TYR A O 1
ATOM 752 N N . ASP A 1 94 ? 31.801 -2.375 -5.382 1.00 87.50 94 ASP A N 1
ATOM 753 C CA . ASP A 1 94 ? 32.860 -3.079 -6.083 1.00 87.50 94 ASP A CA 1
ATOM 754 C C . ASP A 1 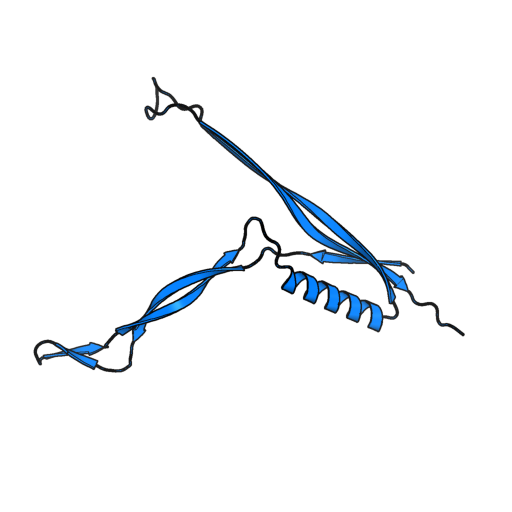94 ? 34.177 -2.397 -5.715 1.00 87.50 94 ASP A C 1
ATOM 756 O O . ASP A 1 94 ? 34.347 -1.191 -5.918 1.00 87.50 94 ASP A O 1
ATOM 760 N N . SER A 1 95 ? 35.113 -3.157 -5.151 1.00 84.06 95 SER A N 1
ATOM 761 C CA . SER A 1 95 ? 36.423 -2.630 -4.773 1.00 84.06 95 SER A CA 1
ATOM 762 C C . SER A 1 95 ? 37.262 -2.223 -5.988 1.00 84.06 95 SER A C 1
ATOM 764 O O . SER A 1 95 ? 38.198 -1.436 -5.846 1.00 84.06 95 SER A O 1
ATOM 766 N N . GLY A 1 96 ? 36.935 -2.733 -7.182 1.00 79.69 96 GLY A N 1
ATOM 767 C CA . GLY A 1 96 ? 37.771 -2.625 -8.370 1.00 79.69 96 GLY A CA 1
ATOM 768 C C . GLY A 1 96 ? 39.129 -3.309 -8.181 1.00 79.69 96 GLY A C 1
ATOM 769 O O . GLY A 1 96 ? 39.469 -3.820 -7.112 1.00 79.69 96 GLY A O 1
ATOM 770 N N . SER A 1 97 ? 39.929 -3.334 -9.243 1.00 78.31 97 SER A N 1
ATOM 771 C CA . SER A 1 97 ? 41.345 -3.702 -9.168 1.00 78.31 97 SER A CA 1
ATOM 772 C C . SER A 1 97 ? 42.059 -3.116 -10.376 1.00 78.31 97 SER A C 1
ATOM 774 O O . SER A 1 97 ? 41.869 -3.565 -11.508 1.00 78.31 97 SER A O 1
ATOM 776 N N . ILE A 1 98 ? 42.853 -2.074 -10.124 1.00 69.81 98 ILE A N 1
ATOM 777 C CA . ILE A 1 98 ? 43.627 -1.374 -11.159 1.00 69.81 98 ILE A CA 1
ATOM 778 C C . ILE A 1 98 ? 44.815 -2.232 -11.611 1.00 69.81 98 ILE A C 1
ATOM 780 O O . ILE A 1 98 ? 45.200 -2.178 -12.774 1.00 69.81 98 ILE A O 1
ATOM 784 N N . THR A 1 99 ? 45.382 -3.037 -10.709 1.00 69.50 99 THR A N 1
ATOM 785 C CA . THR A 1 99 ? 46.641 -3.758 -10.940 1.00 69.50 99 THR A CA 1
ATOM 786 C C . THR A 1 99 ? 46.481 -5.262 -11.169 1.00 69.50 99 THR A C 1
ATOM 788 O O . THR A 1 99 ? 47.344 -5.841 -11.812 1.00 69.50 99 THR A O 1
ATOM 791 N N . ASN A 1 100 ? 45.396 -5.899 -10.703 1.00 64.88 100 ASN A N 1
ATOM 792 C CA . ASN A 1 100 ? 45.206 -7.362 -10.754 1.00 64.88 100 ASN A CA 1
ATOM 793 C C . ASN A 1 100 ? 43.765 -7.781 -11.160 1.00 64.88 100 ASN A C 1
ATOM 795 O O . ASN A 1 100 ? 43.263 -8.803 -10.696 1.00 64.88 100 ASN A O 1
ATOM 799 N N . GLY A 1 101 ? 43.058 -6.988 -11.979 1.00 64.94 101 GLY A N 1
ATOM 800 C CA . GLY A 1 101 ? 41.671 -7.252 -12.411 1.00 64.94 101 GLY A CA 1
ATOM 801 C C . GLY A 1 101 ? 41.220 -6.406 -13.614 1.00 64.94 101 GLY A C 1
ATOM 802 O O . GLY A 1 101 ? 42.058 -5.948 -14.381 1.00 64.94 101 GLY A O 1
ATOM 803 N N . THR A 1 102 ? 39.902 -6.197 -13.795 1.00 63.06 102 THR A N 1
ATOM 804 C CA . THR A 1 102 ? 39.225 -5.596 -14.982 1.00 63.06 102 THR A CA 1
ATOM 805 C C . THR A 1 102 ? 39.645 -4.164 -15.381 1.00 63.06 102 THR A C 1
ATOM 807 O O . THR A 1 102 ? 39.035 -3.585 -16.282 1.00 63.06 102 THR A O 1
ATOM 810 N N . GLY A 1 103 ? 40.656 -3.572 -14.735 1.00 71.69 103 GLY A N 1
ATOM 811 C CA . GLY A 1 103 ? 41.195 -2.244 -15.051 1.00 71.69 103 GLY A CA 1
ATOM 812 C C . GLY A 1 103 ? 40.287 -1.080 -14.644 1.00 71.69 103 GLY A C 1
ATOM 813 O O . GLY A 1 103 ? 40.450 0.031 -15.143 1.00 71.69 103 GLY A O 1
ATOM 814 N N 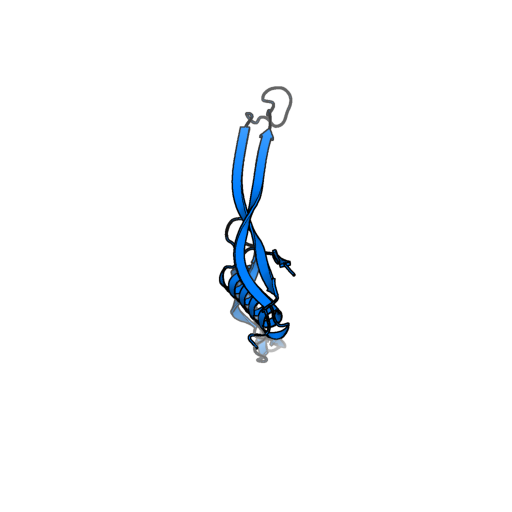. ARG A 1 104 ? 39.303 -1.318 -13.768 1.00 74.56 104 ARG A N 1
ATOM 815 C CA . ARG A 1 104 ? 38.318 -0.319 -13.324 1.00 74.56 104 ARG A CA 1
ATOM 816 C C . ARG A 1 104 ? 38.596 0.134 -11.889 1.00 74.56 104 ARG A C 1
ATOM 818 O O . ARG A 1 104 ? 38.940 -0.685 -11.036 1.00 74.56 104 ARG A O 1
ATOM 825 N N . GLY A 1 105 ? 38.425 1.435 -11.633 1.00 78.81 105 GLY A N 1
ATOM 826 C CA . GLY A 1 105 ? 38.395 1.994 -10.278 1.00 78.81 105 GLY A CA 1
ATOM 827 C C . GLY A 1 105 ? 37.157 1.517 -9.511 1.00 78.81 105 GLY A C 1
ATOM 828 O O . GLY A 1 105 ? 36.118 1.260 -10.120 1.00 78.81 105 GLY A O 1
ATOM 829 N N . GLY A 1 106 ? 37.283 1.366 -8.191 1.00 87.12 106 GLY A N 1
ATOM 830 C CA . GLY A 1 106 ? 36.183 0.921 -7.334 1.00 87.12 106 GLY A CA 1
ATOM 831 C C . GLY A 1 106 ? 35.028 1.925 -7.266 1.00 87.12 106 GLY A C 1
ATOM 832 O O . GLY A 1 106 ? 35.213 3.124 -7.482 1.00 87.12 106 GLY A O 1
ATOM 833 N N . TYR A 1 107 ? 33.830 1.433 -6.949 1.00 87.75 107 TYR A N 1
ATOM 834 C CA . TYR A 1 107 ? 32.637 2.250 -6.732 1.00 87.75 107 TYR A CA 1
ATOM 835 C C . TYR A 1 107 ? 31.770 1.684 -5.606 1.00 87.75 107 TYR A C 1
ATOM 837 O O . TYR A 1 107 ? 31.778 0.490 -5.316 1.00 87.75 107 TYR A O 1
ATOM 845 N N . GLY A 1 108 ? 30.971 2.550 -4.990 1.00 90.12 108 GLY A N 1
ATOM 846 C CA . GLY A 1 108 ? 29.968 2.154 -4.012 1.00 90.12 108 GLY A CA 1
ATOM 847 C C . GLY A 1 108 ? 28.820 3.150 -3.972 1.00 90.12 108 GLY A C 1
ATOM 848 O O . GLY A 1 108 ? 29.048 4.356 -4.013 1.00 90.12 108 GLY A O 1
ATOM 849 N N . TYR A 1 109 ? 27.590 2.651 -3.914 1.00 89.00 109 TYR A N 1
ATOM 850 C CA . TYR A 1 109 ? 26.386 3.456 -3.714 1.00 89.00 109 TYR A CA 1
ATOM 851 C C . TYR A 1 109 ? 25.293 2.624 -3.044 1.00 89.00 109 TYR A C 1
ATOM 853 O O . TYR A 1 109 ? 25.258 1.400 -3.162 1.00 89.00 109 TYR A O 1
ATOM 861 N N . GLY A 1 110 ? 24.371 3.291 -2.359 1.00 89.75 110 GLY A N 1
ATOM 862 C CA . GLY A 1 110 ? 23.210 2.649 -1.761 1.00 89.75 110 GLY A CA 1
ATOM 863 C C . GLY A 1 110 ? 22.027 3.596 -1.664 1.00 89.75 110 GLY A C 1
ATOM 864 O O . GLY A 1 110 ? 22.180 4.810 -1.791 1.00 89.75 110 GLY A O 1
ATOM 865 N N . TYR A 1 111 ? 20.848 3.022 -1.466 1.00 88.94 111 TYR A N 1
ATOM 866 C CA . TYR A 1 111 ? 19.600 3.741 -1.252 1.00 88.94 111 TYR A CA 1
ATOM 867 C C . TYR A 1 111 ? 18.729 2.995 -0.242 1.00 88.94 111 TYR A C 1
ATOM 869 O O . TYR A 1 111 ? 18.880 1.789 -0.038 1.00 88.94 111 TYR A O 1
ATOM 877 N N . GLY A 1 112 ? 17.800 3.720 0.372 1.00 92.06 112 GLY A N 1
ATOM 878 C CA . GLY A 1 112 ? 16.764 3.148 1.215 1.00 92.06 112 GLY A CA 1
ATOM 879 C C . GLY A 1 112 ? 15.546 4.058 1.267 1.00 92.06 112 GLY A C 1
ATOM 880 O O . GLY A 1 112 ? 15.679 5.278 1.190 1.00 92.06 112 GLY A O 1
ATOM 881 N N . TYR A 1 113 ? 14.367 3.459 1.363 1.00 91.56 113 TYR A N 1
ATOM 882 C CA . TYR A 1 113 ? 13.099 4.158 1.527 1.00 91.56 113 TYR A CA 1
ATOM 883 C C . TYR A 1 113 ? 12.140 3.308 2.352 1.00 91.56 113 TYR A C 1
ATOM 885 O O . TYR A 1 113 ? 12.271 2.086 2.440 1.00 91.56 113 TYR A O 1
ATOM 893 N N . SER A 1 114 ? 11.158 3.971 2.947 1.00 94.81 114 SER A N 1
ATOM 894 C CA . SER A 1 114 ? 10.054 3.312 3.633 1.00 94.81 114 SER A CA 1
ATOM 895 C C . SER A 1 114 ? 8.803 3.365 2.770 1.00 94.81 114 SER A C 1
ATOM 897 O O . SER A 1 114 ? 8.601 4.317 2.017 1.00 94.81 114 SER A O 1
ATOM 899 N N . TYR A 1 115 ? 7.950 2.360 2.896 1.00 95.06 115 TYR A N 1
ATOM 900 C CA . TYR A 1 115 ? 6.662 2.287 2.222 1.00 95.06 115 TYR A CA 1
ATOM 901 C C . TYR A 1 115 ? 5.598 1.750 3.181 1.00 95.06 115 TYR A C 1
ATOM 903 O O . TYR A 1 115 ? 5.901 1.069 4.162 1.00 95.06 115 TYR A O 1
ATOM 911 N N . THR A 1 116 ? 4.338 2.083 2.910 1.00 96.38 116 THR A N 1
ATOM 912 C CA . THR A 1 116 ? 3.210 1.525 3.665 1.00 96.38 116 THR A CA 1
ATOM 913 C C . THR A 1 116 ? 2.967 0.106 3.168 1.00 96.38 116 THR A C 1
ATOM 915 O O . THR A 1 116 ? 2.430 -0.074 2.079 1.00 96.38 116 THR A O 1
ATOM 918 N N . GLU A 1 117 ? 3.374 -0.893 3.947 1.00 96.38 117 GLU A N 1
ATOM 919 C CA . GLU A 1 117 ? 3.195 -2.315 3.628 1.00 96.38 117 GLU A CA 1
ATOM 920 C C . GLU A 1 117 ? 1.721 -2.720 3.666 1.00 96.38 117 GLU A C 1
ATOM 922 O O . GLU A 1 117 ? 1.296 -3.616 2.949 1.00 96.38 117 GLU A O 1
ATOM 927 N N . GLY A 1 118 ? 0.932 -2.046 4.498 1.00 97.88 118 GLY A N 1
ATOM 928 C CA . GLY A 1 118 ? -0.498 -2.278 4.649 1.00 97.88 118 GLY A CA 1
ATOM 929 C C . GLY A 1 118 ? -1.089 -1.388 5.730 1.00 97.88 118 GLY A C 1
ATOM 930 O O . GLY A 1 118 ? -0.412 -0.514 6.275 1.00 97.88 118 GLY A O 1
ATOM 931 N N . VAL A 1 119 ? -2.344 -1.636 6.083 1.00 98.50 119 VAL A N 1
ATOM 932 C CA . VAL A 1 119 ? -3.018 -0.988 7.211 1.00 98.50 119 VAL A CA 1
ATOM 933 C C . VAL A 1 119 ? -3.617 -2.023 8.159 1.00 98.50 119 VAL A C 1
ATOM 935 O O . VAL A 1 119 ? -4.109 -3.070 7.743 1.00 98.50 119 VAL A O 1
ATOM 938 N N . LEU A 1 120 ? -3.594 -1.724 9.454 1.00 98.44 120 LEU A N 1
ATOM 939 C CA . LEU A 1 120 ? -4.314 -2.462 10.484 1.00 98.44 120 LEU A CA 1
ATOM 940 C C . LEU A 1 120 ? -5.614 -1.735 10.802 1.00 98.44 120 LEU A C 1
ATOM 942 O O . LEU A 1 120 ? -5.606 -0.585 11.240 1.00 98.44 120 LEU A O 1
ATOM 946 N N . ILE A 1 121 ? -6.728 -2.425 10.608 1.00 98.62 121 ILE A N 1
ATOM 947 C CA . ILE A 1 121 ? -8.065 -1.958 10.947 1.00 98.62 121 ILE A CA 1
ATOM 948 C C . ILE A 1 121 ? -8.442 -2.566 12.291 1.00 98.62 121 ILE A C 1
ATOM 950 O O . ILE A 1 121 ? -8.543 -3.786 12.421 1.00 98.62 121 ILE A O 1
ATOM 954 N N . LEU A 1 122 ? -8.666 -1.718 13.288 1.00 98.44 122 LEU A N 1
ATOM 955 C CA . LEU A 1 122 ? -9.215 -2.109 14.578 1.00 98.44 122 LEU A CA 1
ATOM 956 C C . LEU A 1 122 ? -10.713 -1.805 14.590 1.00 98.44 122 LEU A C 1
ATOM 958 O O . LEU A 1 122 ? -11.135 -0.682 14.310 1.00 98.44 122 LEU A O 1
ATOM 962 N N . ALA A 1 123 ? -11.510 -2.795 14.971 1.00 98.19 123 ALA A N 1
ATOM 963 C CA . ALA A 1 123 ? -12.951 -2.680 15.091 1.00 98.19 123 ALA A CA 1
ATOM 964 C C . ALA A 1 123 ? -13.443 -3.234 16.432 1.00 98.19 123 ALA A C 1
ATOM 966 O O . ALA A 1 123 ? -12.886 -4.187 16.981 1.00 98.19 123 ALA A O 1
ATOM 967 N N . LYS A 1 124 ? -14.515 -2.645 16.958 1.00 97.62 124 LYS A N 1
ATOM 968 C CA . LYS A 1 124 ? -15.219 -3.118 18.156 1.00 97.62 124 LYS A CA 1
ATOM 969 C C . LYS A 1 124 ? -16.572 -3.683 17.745 1.00 97.62 124 LYS A C 1
ATOM 971 O O . LYS A 1 124 ? -17.224 -3.158 16.851 1.00 97.62 124 LYS A O 1
ATOM 976 N N . GLN A 1 125 ? -17.011 -4.747 18.396 1.00 96.75 125 GLN A N 1
ATOM 977 C CA . GLN A 1 125 ? -18.367 -5.255 18.213 1.00 96.75 125 GLN A CA 1
ATOM 978 C C . GLN A 1 125 ? -19.374 -4.197 18.682 1.00 96.75 125 GLN A C 1
ATOM 980 O O . GLN A 1 125 ? -19.223 -3.656 19.785 1.00 96.75 125 GLN A O 1
ATOM 985 N N . LYS A 1 126 ? -20.382 -3.905 17.854 1.00 94.62 126 LYS A N 1
ATOM 986 C CA . LYS A 1 126 ? -21.489 -3.017 18.213 1.00 94.62 126 LYS A CA 1
ATOM 987 C C . LYS A 1 126 ? -22.210 -3.610 19.420 1.00 94.62 126 LYS A C 1
ATOM 989 O O . LYS A 1 126 ? -22.400 -4.822 19.513 1.00 94.62 126 LYS A O 1
ATOM 994 N N . LYS A 1 127 ? -22.567 -2.757 20.377 1.00 84.88 127 LYS A N 1
ATOM 995 C CA . LYS A 1 127 ? -23.479 -3.149 21.452 1.00 84.88 127 LYS A CA 1
ATOM 996 C C . LYS A 1 127 ? -24.891 -2.941 20.929 1.00 84.88 127 LYS A C 1
ATOM 998 O O . LYS A 1 127 ? -25.190 -1.842 20.464 1.00 84.88 127 LYS A O 1
ATOM 1003 N N . ASP A 1 128 ? -25.736 -3.963 21.024 1.00 73.75 128 ASP A N 1
ATOM 1004 C CA . ASP A 1 128 ? -27.166 -3.792 20.781 1.00 73.75 128 ASP A CA 1
ATOM 1005 C C . ASP A 1 128 ? -27.666 -2.703 21.726 1.00 73.75 128 ASP A C 1
ATOM 1007 O O . ASP A 1 128 ? -27.562 -2.817 22.952 1.00 73.75 128 ASP A O 1
ATOM 1011 N N . THR A 1 129 ? -28.127 -1.598 21.150 1.00 61.34 129 THR A N 1
ATOM 1012 C CA . THR A 1 129 ? -28.749 -0.536 21.932 1.00 61.34 129 THR A CA 1
ATOM 1013 C C . THR A 1 129 ? -30.173 -1.014 22.190 1.00 61.34 129 THR A C 1
ATOM 1015 O O . THR A 1 129 ? -31.006 -0.965 21.289 1.00 61.34 129 THR A O 1
ATOM 1018 N N . LYS A 1 130 ? -30.395 -1.614 23.364 1.00 48.25 130 LYS A N 1
ATOM 1019 C CA . LYS A 1 130 ? -31.741 -1.885 23.881 1.00 48.25 130 LYS A CA 1
ATOM 1020 C C . LYS A 1 130 ? -32.414 -0.589 24.304 1.00 48.25 130 LYS A C 1
ATOM 1022 O O . LYS A 1 130 ? -31.695 0.273 24.858 1.00 48.25 130 LYS A O 1
#

pLDDT: mean 89.24, std 10.38, range [48.25, 98.62]

Secondary structure (DSSP, 8-state):
-EEEEEEE--EEEEEEEEEEEEEEEEEEEETTTEEEEEEEEEEEEEEEEEEEEEE-HHHHHHHHHHHHHHHHHTTEEEEEEEEEEEEEEEEEEEEE-SSSSSS-EEEEEEEEEEEEEEEEEEEEEPPP--

Sequence (130 aa):
MNKTVYVPSYFQPVYKEVTVKVPTGKTKRFLGIIDFEEKINKKEIVQKGWSDCQIDAERLSEDVNNTINNLNDNGFEVISITPVTSGYWGAKYDSGSITNGTGRGGYGYGYGYSYTEGVLILAKQKKDTK

Radius of gyration: 27.43 Å; chains: 1; bounding box: 78×19×83 Å

Organism: Salmonella diarizonae (NCBI:txid59204)

Foldseek 3Di:
DKDKDWFFWFFAFDKDWDWDWDFPPDWDDDPNPDTDTDTDTDIDIDGPGGDPAHIPPVVQVVSVVVVCVVCVVVQKDWDDKAFDKDKDKDKDWDCDDCPPDDNDHIDIDMDMDMDRRTIMIMIDHHDPPD